Protein AF-A0A527G4K3-F1 (afdb_monomer_lite)

pLDDT: mean 86.66, std 8.56, range [56.47, 95.75]

Radius of gyration: 12.59 Å; chains: 1; bounding box: 26×28×31 Å

Foldseek 3Di:
DAEDLCCPPDDDDPPVCPPDDYYNDLLVCCVVVVDQADEAEDDQCCQVVSVVSCVVSNHHYHYDPPNHPDDD

Secondary structure (DSSP, 8-state):
-EE-TTTTTS----GGGTTS-EES-HHHHHHHH--SEEEE-S-HHHHHHHHHHHHHTT-EEEEPSPS-S---

Sequence (72 aa):
GVMSRSIKTNTKIPGELAGYPLYEDFDQALKETKPDAVSINSWPNTHAEYALKAIAANCHVFMEKPLATNNE

Structure (mmCIF, N/CA/C/O backbone):
data_AF-A0A527G4K3-F1
#
_entry.id   AF-A0A527G4K3-F1
#
loop_
_atom_site.group_PDB
_atom_site.id
_atom_site.type_symbol
_atom_site.label_atom_id
_atom_site.label_alt_id
_atom_site.label_comp_id
_atom_site.label_asym_id
_atom_site.label_entity_id
_atom_site.label_seq_id
_atom_site.pdbx_PDB_ins_code
_atom_site.Cartn_x
_atom_site.Cartn_y
_atom_site.Cartn_z
_atom_site.occupancy
_atom_site.B_iso_or_equiv
_atom_site.auth_seq_id
_atom_site.auth_comp_id
_atom_site.auth_asym_id
_atom_site.auth_atom_id
_atom_site.pdbx_PDB_model_num
ATOM 1 N N . GLY A 1 1 ? -6.114 2.445 3.942 1.00 89.75 1 GLY A N 1
ATOM 2 C CA . GLY A 1 1 ? -5.216 2.836 5.049 1.00 89.75 1 GLY A CA 1
ATOM 3 C C . GLY A 1 1 ? -3.943 3.424 4.480 1.00 89.75 1 GLY A C 1
ATOM 4 O O . GLY A 1 1 ? -3.747 3.330 3.275 1.00 89.75 1 GLY A O 1
ATOM 5 N N . VAL A 1 2 ? -3.095 4.017 5.316 1.00 91.50 2 VAL A N 1
ATOM 6 C CA . VAL A 1 2 ? -1.788 4.554 4.898 1.00 91.50 2 VAL A CA 1
ATOM 7 C C . VAL A 1 2 ? -0.689 3.696 5.510 1.00 91.50 2 VAL A C 1
ATOM 9 O O . VAL A 1 2 ? -0.749 3.380 6.696 1.00 91.50 2 VAL A O 1
ATOM 12 N N . MET A 1 3 ? 0.305 3.307 4.711 1.00 91.50 3 MET A N 1
ATOM 13 C CA . MET A 1 3 ? 1.401 2.452 5.161 1.00 91.50 3 MET A CA 1
ATOM 14 C C . MET A 1 3 ? 2.757 3.106 4.899 1.00 91.50 3 MET A C 1
ATOM 16 O O . MET A 1 3 ? 3.031 3.585 3.802 1.00 91.50 3 MET A O 1
ATOM 20 N N . SER A 1 4 ? 3.609 3.116 5.921 1.00 89.81 4 SER A N 1
ATOM 21 C CA . SER A 1 4 ? 5.043 3.390 5.807 1.00 89.81 4 SER A CA 1
ATOM 22 C C . SER A 1 4 ? 5.758 2.700 6.963 1.00 89.81 4 SER A C 1
ATOM 24 O O . SER A 1 4 ? 5.257 2.681 8.084 1.00 89.81 4 SER A O 1
ATOM 26 N N . ARG A 1 5 ? 6.958 2.164 6.718 1.00 88.94 5 ARG A N 1
ATOM 27 C CA . ARG A 1 5 ? 7.735 1.404 7.719 1.00 88.94 5 ARG A CA 1
ATOM 28 C C . ARG A 1 5 ? 8.070 2.200 8.987 1.00 88.94 5 ARG A C 1
ATOM 30 O O . ARG A 1 5 ? 8.402 1.603 10.000 1.00 88.94 5 ARG A O 1
ATOM 37 N N . SER A 1 6 ? 8.018 3.530 8.926 1.00 86.81 6 SER A N 1
ATOM 38 C CA . SER A 1 6 ? 8.274 4.441 10.051 1.00 86.81 6 SER A CA 1
ATOM 39 C C . SER A 1 6 ? 7.106 5.403 10.293 1.00 86.81 6 SER A C 1
ATO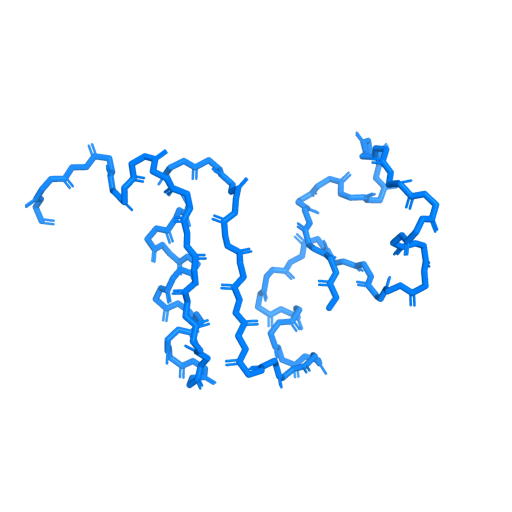M 41 O O . SER A 1 6 ? 7.301 6.528 10.772 1.00 86.81 6 SER A O 1
ATOM 43 N N . ILE A 1 7 ? 5.879 4.996 9.933 1.00 85.69 7 ILE A N 1
ATOM 44 C CA . ILE A 1 7 ? 4.719 5.896 9.971 1.00 85.69 7 ILE A CA 1
ATOM 45 C C . ILE A 1 7 ? 4.396 6.390 11.382 1.00 85.69 7 ILE A C 1
ATOM 47 O O . ILE A 1 7 ? 3.961 7.527 11.536 1.00 85.69 7 ILE A O 1
ATOM 51 N N . LYS A 1 8 ? 4.664 5.580 12.414 1.00 80.88 8 LYS A N 1
ATOM 52 C CA . LYS A 1 8 ? 4.363 5.935 13.808 1.00 80.88 8 LYS A CA 1
ATOM 53 C C . LYS A 1 8 ? 5.477 6.715 14.502 1.00 80.88 8 LYS A C 1
ATOM 55 O O . LYS A 1 8 ? 5.227 7.323 15.537 1.00 80.88 8 LYS A O 1
ATOM 60 N N . THR A 1 9 ? 6.700 6.684 13.972 1.00 78.69 9 THR A N 1
ATOM 61 C CA . THR A 1 9 ? 7.885 7.223 14.659 1.00 78.69 9 THR A CA 1
ATOM 62 C C . THR A 1 9 ? 8.437 8.491 14.023 1.00 78.69 9 THR A C 1
ATOM 64 O O . THR A 1 9 ? 8.927 9.352 14.747 1.00 78.69 9 THR A O 1
ATOM 67 N N . ASN A 1 10 ? 8.388 8.630 12.693 1.00 70.88 10 ASN A N 1
ATOM 68 C CA . ASN A 1 10 ? 9.099 9.718 12.013 1.00 70.88 10 ASN A CA 1
ATOM 69 C C . ASN A 1 10 ? 8.455 10.170 10.689 1.00 70.88 10 ASN A C 1
ATOM 71 O O . ASN A 1 10 ? 9.141 10.676 9.801 1.00 70.88 10 ASN A O 1
ATOM 75 N N . THR A 1 11 ? 7.144 9.978 10.522 1.00 77.56 11 THR A N 1
ATOM 76 C CA . THR A 1 11 ? 6.428 10.406 9.310 1.00 77.56 11 THR A CA 1
ATOM 77 C C . THR A 1 11 ? 5.456 11.532 9.640 1.00 77.56 11 THR A C 1
ATOM 79 O O . THR A 1 11 ? 4.555 11.366 10.458 1.00 77.56 11 THR A O 1
ATOM 82 N N . LYS A 1 12 ? 5.614 12.690 8.987 1.00 82.19 12 LYS A N 1
ATOM 83 C CA . LYS A 1 12 ? 4.604 13.755 9.039 1.00 82.19 12 LYS A CA 1
ATOM 84 C C . LYS A 1 12 ? 3.414 13.339 8.187 1.00 82.19 12 LYS A C 1
ATOM 86 O O . LYS A 1 12 ? 3.524 13.274 6.966 1.00 82.19 12 LYS A O 1
ATOM 91 N N . ILE A 1 13 ? 2.291 13.068 8.839 1.00 83.81 13 ILE A N 1
ATOM 92 C CA . ILE A 1 13 ? 1.042 12.717 8.169 1.00 83.81 13 ILE A CA 1
ATOM 93 C C . ILE A 1 13 ? 0.248 14.010 7.953 1.00 83.81 13 ILE A C 1
ATOM 95 O O . ILE A 1 13 ? -0.003 14.726 8.926 1.00 83.81 13 ILE A O 1
ATOM 99 N N . PRO A 1 14 ? -0.128 14.345 6.707 1.00 85.50 14 PRO A N 1
ATOM 100 C CA . PRO A 1 14 ? -1.041 15.449 6.439 1.00 85.50 14 PRO A CA 1
ATOM 101 C C . PRO A 1 14 ? -2.339 15.289 7.239 1.00 85.50 14 PRO A C 1
ATOM 103 O O . PRO A 1 14 ? -2.855 14.179 7.360 1.00 85.50 14 PRO A O 1
ATOM 106 N N . GLY A 1 15 ? -2.898 16.389 7.753 1.00 86.19 15 GLY A N 1
ATOM 107 C CA . GLY A 1 15 ? -4.127 16.343 8.560 1.00 86.19 15 GLY A CA 1
ATOM 108 C C . GLY A 1 15 ? -5.311 15.692 7.834 1.00 86.19 15 GLY A C 1
ATOM 109 O O . GLY A 1 15 ? -6.117 15.010 8.458 1.00 86.19 15 GLY A O 1
ATOM 110 N N . GLU A 1 16 ? -5.353 15.811 6.506 1.00 88.50 16 GLU A N 1
ATOM 111 C CA . GLU A 1 16 ? -6.350 15.181 5.628 1.00 88.50 16 GLU A CA 1
ATOM 112 C C . GLU A 1 16 ? -6.336 13.645 5.698 1.00 88.50 16 GLU A C 1
ATOM 114 O O . GLU A 1 16 ? -7.349 13.001 5.432 1.00 88.50 16 GLU A O 1
ATOM 119 N N . LEU A 1 17 ? -5.203 13.047 6.082 1.00 85.56 17 LEU A N 1
ATOM 120 C CA . LEU A 1 17 ? -5.028 11.598 6.170 1.00 85.56 17 LEU A CA 1
ATOM 121 C C . LEU A 1 17 ? -5.145 11.049 7.600 1.00 85.56 17 LEU A C 1
ATOM 123 O O . LEU A 1 17 ? -5.101 9.834 7.784 1.00 85.56 17 LEU A O 1
ATOM 127 N N . ALA A 1 18 ? -5.335 11.903 8.611 1.00 83.94 18 ALA A N 1
ATOM 128 C CA . ALA A 1 18 ? -5.356 11.498 10.020 1.00 83.94 18 ALA A CA 1
ATOM 129 C C . ALA A 1 18 ? -6.514 10.545 10.389 1.00 83.94 18 ALA A C 1
ATOM 131 O O . ALA A 1 18 ? -6.435 9.850 11.398 1.00 83.94 18 ALA A O 1
ATOM 132 N N . GLY A 1 19 ? -7.580 10.497 9.581 1.00 86.88 19 GLY A N 1
ATOM 133 C CA . GLY A 1 19 ? -8.721 9.596 9.782 1.00 86.88 19 GLY A CA 1
ATOM 134 C C . GLY A 1 19 ? -8.526 8.176 9.238 1.00 86.88 19 GLY A C 1
ATOM 135 O O . GLY A 1 19 ? -9.381 7.321 9.465 1.00 86.88 19 GLY A O 1
ATOM 136 N N . TYR A 1 20 ? -7.436 7.904 8.515 1.00 89.56 20 TYR A N 1
ATOM 137 C CA . TYR A 1 20 ? -7.183 6.581 7.948 1.00 89.56 20 TYR A CA 1
ATOM 138 C C . TYR A 1 20 ? -6.343 5.710 8.889 1.00 89.56 20 TYR A C 1
ATOM 140 O O . TYR A 1 20 ? -5.387 6.203 9.488 1.00 89.56 20 TYR A O 1
ATOM 148 N N . PRO A 1 21 ? -6.619 4.393 8.964 1.00 91.44 21 PRO A N 1
ATOM 149 C CA . PRO A 1 21 ? -5.769 3.464 9.698 1.00 91.44 21 PRO A CA 1
ATOM 150 C C . PRO A 1 21 ? -4.328 3.497 9.176 1.00 91.44 21 PRO A C 1
ATOM 152 O O . PRO A 1 21 ? -4.105 3.502 7.957 1.00 91.44 21 PRO A O 1
ATOM 155 N N . LEU A 1 22 ? -3.372 3.525 10.106 1.00 92.12 22 LEU A N 1
ATOM 156 C CA . LEU A 1 22 ? -1.942 3.644 9.833 1.00 92.12 22 LEU A CA 1
ATOM 157 C C . LEU A 1 22 ? -1.227 2.317 10.076 1.00 92.12 22 LEU A C 1
ATOM 159 O O . LEU A 1 22 ? -1.397 1.696 11.126 1.00 92.12 22 LEU A O 1
ATOM 163 N N . TYR A 1 23 ? -0.368 1.934 9.137 1.00 93.31 23 TYR A N 1
ATOM 164 C CA . TYR A 1 23 ? 0.311 0.643 9.136 1.00 93.31 23 TYR A CA 1
ATOM 165 C C . TYR A 1 23 ? 1.822 0.784 8.959 1.00 93.31 23 TYR A C 1
ATOM 167 O O . TYR A 1 23 ? 2.298 1.632 8.207 1.00 93.31 23 TYR A O 1
ATOM 175 N N . GLU A 1 24 ? 2.578 -0.092 9.618 1.00 93.69 24 GLU A N 1
ATOM 176 C CA . GLU A 1 24 ? 4.033 -0.233 9.423 1.00 93.69 24 GLU A CA 1
ATOM 177 C C . GLU A 1 24 ? 4.396 -1.506 8.652 1.00 93.69 24 GLU A C 1
ATOM 179 O O . GLU A 1 24 ? 5.522 -1.640 8.177 1.00 93.69 24 GLU A O 1
ATOM 184 N N . ASP A 1 25 ? 3.421 -2.400 8.475 1.00 92.56 25 ASP A N 1
ATOM 185 C CA . ASP A 1 25 ? 3.537 -3.655 7.746 1.00 92.56 25 ASP A CA 1
ATOM 186 C C . ASP A 1 25 ? 2.508 -3.707 6.608 1.00 92.56 25 ASP A C 1
ATOM 188 O O . ASP A 1 25 ? 1.333 -3.371 6.786 1.00 92.56 25 ASP A O 1
ATOM 192 N N . PHE A 1 26 ? 2.968 -4.088 5.418 1.00 92.62 26 PHE A N 1
ATOM 193 C CA . PHE A 1 26 ? 2.148 -4.065 4.208 1.00 92.62 26 PHE A CA 1
ATOM 194 C C . PHE A 1 26 ? 1.172 -5.244 4.155 1.00 92.62 26 PHE A C 1
ATOM 196 O O . PHE A 1 26 ? 0.019 -5.074 3.760 1.00 92.62 26 PHE A O 1
ATOM 203 N N . ASP A 1 27 ? 1.599 -6.425 4.603 1.00 92.75 27 ASP A N 1
ATOM 204 C CA . ASP A 1 27 ? 0.765 -7.625 4.623 1.00 92.75 27 ASP A CA 1
ATOM 205 C C . ASP A 1 27 ? -0.387 -7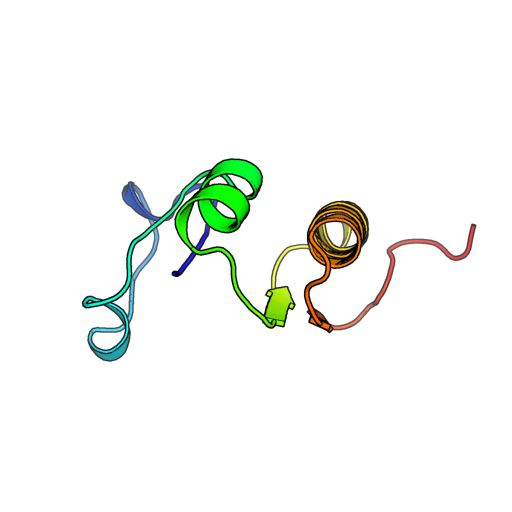.483 5.630 1.00 92.75 27 ASP A C 1
ATOM 207 O O . ASP A 1 27 ? -1.521 -7.877 5.344 1.00 92.75 27 ASP A O 1
ATOM 211 N N . GLN A 1 28 ? -0.128 -6.870 6.788 1.00 94.38 28 GLN A N 1
ATOM 212 C CA . GLN A 1 28 ? -1.160 -6.500 7.754 1.00 94.38 28 GLN A CA 1
ATOM 213 C C . GLN A 1 28 ? -2.149 -5.499 7.147 1.00 94.38 28 GLN A C 1
ATOM 215 O O . GLN A 1 28 ? -3.361 -5.713 7.228 1.00 94.38 28 GLN A O 1
ATOM 220 N N . ALA A 1 29 ? -1.645 -4.443 6.497 1.00 94.19 29 ALA A N 1
ATOM 221 C CA . ALA A 1 29 ? -2.485 -3.435 5.859 1.00 94.19 29 ALA A CA 1
ATOM 222 C C . ALA A 1 29 ? -3.424 -4.062 4.817 1.00 94.19 29 ALA A C 1
ATOM 224 O O . ALA A 1 29 ? -4.626 -3.791 4.834 1.00 94.19 29 ALA A O 1
ATOM 225 N N . LEU A 1 30 ? -2.909 -4.940 3.950 1.00 93.75 30 LEU A N 1
ATOM 226 C CA . LEU A 1 30 ? -3.709 -5.649 2.948 1.00 93.75 30 LEU A CA 1
ATOM 227 C C . LEU A 1 30 ? -4.793 -6.528 3.583 1.00 93.75 30 LEU A C 1
ATOM 229 O O . LEU A 1 30 ? -5.947 -6.482 3.158 1.00 93.75 30 LEU A O 1
ATOM 233 N N . LYS A 1 31 ? -4.452 -7.307 4.616 1.00 93.62 31 LYS A N 1
ATOM 234 C CA . LYS A 1 31 ? -5.392 -8.240 5.262 1.00 93.62 31 LYS A CA 1
ATOM 235 C C . LYS A 1 31 ? -6.529 -7.536 5.995 1.00 93.62 31 LYS A C 1
ATOM 237 O O . LYS A 1 31 ? -7.665 -8.008 5.941 1.00 93.62 31 LYS A O 1
ATOM 242 N N . GLU A 1 32 ? -6.223 -6.450 6.698 1.00 94.88 32 GLU A N 1
ATOM 243 C CA . GLU A 1 32 ? -7.217 -5.706 7.473 1.00 94.88 32 GLU A CA 1
ATOM 244 C C . GLU A 1 32 ? -8.086 -4.819 6.588 1.00 94.88 32 GLU A C 1
ATOM 246 O O . GLU A 1 32 ? -9.301 -4.775 6.772 1.00 94.88 32 GLU A O 1
ATOM 251 N N . THR A 1 33 ? -7.475 -4.121 5.626 1.00 93.00 33 THR A N 1
ATOM 252 C CA . THR A 1 33 ? -8.201 -3.137 4.813 1.00 93.00 33 THR A CA 1
ATOM 253 C C . THR A 1 33 ? -8.874 -3.734 3.586 1.00 93.00 33 THR A C 1
ATOM 255 O O . THR A 1 33 ? -9.819 -3.124 3.099 1.00 93.00 33 THR A O 1
ATOM 258 N N . LYS A 1 34 ? -8.418 -4.906 3.110 1.00 93.00 34 LYS A N 1
ATOM 259 C C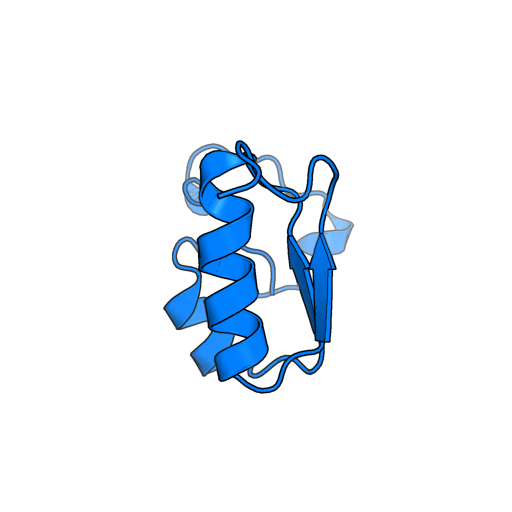A . LYS A 1 34 ? -8.930 -5.615 1.921 1.00 93.00 34 LYS A CA 1
ATOM 260 C C . LYS A 1 34 ? -9.246 -4.657 0.762 1.00 93.00 34 LYS A C 1
ATOM 262 O O . LYS A 1 34 ? -10.401 -4.563 0.350 1.00 93.00 34 LYS A O 1
ATOM 267 N N . PRO A 1 35 ? -8.254 -3.882 0.297 1.00 93.50 35 PRO A N 1
ATOM 268 C CA . PRO A 1 35 ? -8.514 -2.804 -0.640 1.00 93.50 35 PRO A CA 1
ATOM 269 C C . PRO A 1 35 ? -8.784 -3.344 -2.049 1.00 93.50 35 PRO A C 1
ATOM 271 O O . PRO A 1 35 ? -8.215 -4.358 -2.445 1.00 93.50 35 PRO A O 1
ATOM 274 N N . ASP A 1 36 ? -9.563 -2.614 -2.847 1.00 95.56 36 ASP A N 1
ATOM 275 C CA . ASP A 1 36 ? -9.719 -2.910 -4.280 1.00 95.56 36 ASP A CA 1
ATOM 276 C C . ASP A 1 36 ? -8.492 -2.470 -5.096 1.00 95.56 36 ASP A C 1
ATOM 278 O O . ASP A 1 36 ? -8.209 -3.018 -6.160 1.00 95.56 36 ASP A O 1
ATOM 282 N N . ALA A 1 37 ? -7.744 -1.473 -4.607 1.00 94.25 37 ALA A N 1
ATOM 283 C CA . ALA A 1 37 ? -6.566 -0.928 -5.273 1.00 94.25 37 ALA A CA 1
ATOM 284 C C . ALA A 1 37 ? -5.472 -0.491 -4.286 1.00 94.25 37 ALA A C 1
ATOM 286 O O . ALA A 1 37 ? -5.757 -0.039 -3.176 1.00 94.25 37 ALA A O 1
ATOM 287 N N . VAL A 1 38 ? -4.213 -0.573 -4.718 1.00 94.31 38 VAL A N 1
ATOM 288 C CA . VAL A 1 38 ? -3.023 -0.162 -3.964 1.00 94.31 38 VAL A CA 1
ATOM 289 C C . VAL A 1 38 ? -2.188 0.810 -4.796 1.00 94.31 38 VAL A C 1
ATOM 291 O O . VAL A 1 38 ? -1.864 0.526 -5.947 1.00 94.31 38 VAL A O 1
ATOM 294 N N . SER A 1 39 ? -1.802 1.935 -4.185 1.00 93.94 39 SER A N 1
ATOM 295 C CA . SER A 1 39 ? -0.828 2.886 -4.737 1.00 93.94 39 SER A CA 1
ATOM 296 C C . SER A 1 39 ? 0.526 2.699 -4.056 1.00 93.94 39 SER A C 1
ATOM 298 O O . SER A 1 39 ? 0.634 2.858 -2.840 1.00 93.94 39 SER A O 1
ATOM 300 N N . ILE A 1 40 ? 1.554 2.356 -4.830 1.00 90.62 40 ILE A N 1
ATOM 301 C CA . ILE A 1 40 ? 2.913 2.099 -4.348 1.00 90.62 40 ILE A CA 1
ATOM 302 C C . ILE A 1 40 ? 3.812 3.261 -4.772 1.00 90.62 40 ILE A C 1
ATOM 304 O O . ILE A 1 40 ? 4.173 3.407 -5.937 1.00 90.62 40 ILE A O 1
ATOM 308 N N . ASN A 1 41 ? 4.182 4.090 -3.801 1.00 87.62 41 ASN A N 1
ATOM 309 C CA . ASN A 1 41 ? 5.017 5.277 -3.995 1.00 87.62 41 ASN A CA 1
ATOM 310 C C . ASN A 1 41 ? 6.288 5.191 -3.125 1.00 87.62 41 ASN A C 1
ATOM 312 O O . ASN A 1 41 ? 6.699 6.174 -2.508 1.00 87.62 41 ASN A O 1
ATOM 316 N N . SER A 1 42 ? 6.847 3.982 -2.989 1.00 79.38 42 SER A N 1
ATOM 317 C CA . SER A 1 42 ? 7.984 3.673 -2.114 1.00 79.38 42 SER A CA 1
ATOM 318 C C . SER A 1 42 ? 9.306 3.601 -2.891 1.00 79.38 42 SER A C 1
ATOM 320 O O . SER A 1 42 ? 9.427 4.089 -4.011 1.00 79.38 42 SER A O 1
ATOM 322 N N . TRP A 1 43 ? 10.357 3.052 -2.274 1.00 77.31 43 TRP A N 1
ATOM 323 C CA . TRP A 1 43 ? 11.646 2.886 -2.942 1.00 77.31 43 TRP A CA 1
ATOM 324 C C . TRP A 1 43 ? 11.572 1.785 -4.020 1.00 77.31 43 TRP A C 1
ATOM 326 O O . TRP A 1 43 ? 10.970 0.735 -3.758 1.00 77.31 43 TRP A O 1
ATOM 336 N N . PRO A 1 44 ? 12.235 1.950 -5.184 1.00 71.88 44 PRO A N 1
ATOM 337 C CA . PRO A 1 44 ? 12.127 1.017 -6.314 1.00 71.88 44 PRO A CA 1
ATOM 338 C C . PRO A 1 44 ? 12.467 -0.443 -5.991 1.00 71.88 44 PRO A C 1
ATOM 340 O O . PRO A 1 44 ? 11.881 -1.360 -6.554 1.00 71.88 44 PRO A O 1
ATOM 343 N N . ASN A 1 45 ? 13.367 -0.685 -5.038 1.00 75.69 45 ASN A N 1
ATOM 344 C CA . ASN A 1 45 ? 13.733 -2.032 -4.588 1.00 75.69 45 ASN A CA 1
ATOM 345 C C . ASN A 1 45 ? 12.590 -2.788 -3.883 1.00 75.69 45 ASN A C 1
ATOM 347 O O . ASN A 1 45 ? 12.682 -3.995 -3.699 1.00 75.69 45 ASN A O 1
ATOM 351 N N . THR A 1 46 ? 11.530 -2.090 -3.470 1.00 80.81 46 THR A N 1
ATOM 352 C CA . THR A 1 46 ? 10.357 -2.669 -2.788 1.00 80.81 46 THR A CA 1
ATOM 353 C C . THR A 1 46 ? 9.113 -2.718 -3.674 1.00 80.81 46 THR A C 1
ATOM 355 O O . THR A 1 46 ? 8.133 -3.372 -3.326 1.00 80.81 46 THR A O 1
ATOM 358 N N . HIS A 1 47 ? 9.158 -2.053 -4.831 1.00 82.31 47 HIS A N 1
ATOM 359 C CA . HIS A 1 47 ? 8.042 -1.940 -5.764 1.00 82.31 47 HIS A CA 1
ATOM 360 C C . HIS A 1 47 ? 7.544 -3.298 -6.254 1.00 82.31 47 HIS A C 1
ATOM 362 O O . HIS A 1 47 ? 6.356 -3.586 -6.135 1.00 82.31 47 HIS A O 1
ATOM 368 N N . ALA A 1 48 ? 8.450 -4.143 -6.750 1.00 84.69 48 ALA A N 1
ATOM 369 C CA . ALA A 1 48 ? 8.090 -5.454 -7.281 1.00 84.69 48 ALA A CA 1
ATOM 370 C C . ALA A 1 48 ? 7.448 -6.350 -6.209 1.00 84.69 48 ALA A C 1
ATOM 372 O O . ALA A 1 48 ? 6.402 -6.948 -6.450 1.00 84.69 48 ALA A O 1
ATOM 373 N N . GLU A 1 49 ? 8.023 -6.394 -5.003 1.00 88.94 49 GLU A N 1
ATOM 374 C CA . GLU A 1 49 ? 7.494 -7.205 -3.901 1.00 88.94 49 GLU A CA 1
ATOM 375 C C . GLU A 1 49 ? 6.077 -6.763 -3.499 1.00 88.94 49 GLU A C 1
ATOM 377 O O . GLU A 1 49 ? 5.173 -7.593 -3.390 1.00 88.94 49 GLU A O 1
ATOM 382 N N . TYR A 1 50 ? 5.857 -5.458 -3.313 1.00 91.12 50 TYR A N 1
ATOM 383 C CA . TYR A 1 50 ? 4.544 -4.934 -2.931 1.00 91.12 50 TYR A CA 1
ATOM 384 C C . TYR A 1 50 ? 3.510 -5.063 -4.051 1.00 91.12 50 TYR A C 1
ATOM 386 O O . TYR A 1 50 ? 2.354 -5.383 -3.771 1.00 91.12 50 TYR A O 1
ATOM 394 N N . ALA A 1 51 ? 3.918 -4.893 -5.311 1.00 90.75 51 ALA A N 1
ATOM 395 C CA . ALA A 1 51 ? 3.042 -5.094 -6.457 1.00 90.75 51 ALA A CA 1
ATOM 396 C C . ALA A 1 51 ? 2.581 -6.554 -6.550 1.00 90.75 51 ALA A C 1
ATOM 398 O O . ALA A 1 51 ? 1.384 -6.807 -6.662 1.00 90.75 51 ALA A O 1
ATOM 399 N N . LEU A 1 52 ? 3.500 -7.517 -6.419 1.00 92.06 52 LEU A N 1
ATOM 400 C CA . LEU A 1 52 ? 3.166 -8.944 -6.435 1.00 92.06 52 LEU A CA 1
ATOM 401 C C . LEU A 1 52 ? 2.205 -9.321 -5.302 1.00 92.06 52 LEU A C 1
ATOM 403 O O . LEU A 1 52 ? 1.221 -10.016 -5.546 1.00 92.06 52 LEU A O 1
ATOM 407 N N . LYS A 1 53 ? 2.447 -8.829 -4.081 1.00 93.25 53 LYS A N 1
ATOM 408 C CA . LYS A 1 53 ? 1.560 -9.061 -2.929 1.00 93.25 53 LYS A CA 1
ATOM 409 C C . LYS A 1 53 ? 0.158 -8.485 -3.146 1.00 93.25 53 LYS A C 1
ATOM 411 O O . LYS A 1 53 ? -0.826 -9.158 -2.852 1.00 93.25 53 LYS A O 1
ATOM 416 N N . ALA A 1 54 ? 0.054 -7.273 -3.688 1.00 93.62 54 ALA A N 1
ATOM 417 C CA . ALA A 1 54 ? -1.230 -6.643 -3.988 1.00 93.62 54 ALA A CA 1
ATOM 418 C C . ALA A 1 54 ? -1.990 -7.376 -5.108 1.00 93.62 54 ALA A C 1
ATOM 420 O O . ALA A 1 54 ? -3.178 -7.651 -4.960 1.00 93.62 54 ALA A O 1
ATOM 421 N N . ILE A 1 55 ? -1.305 -7.770 -6.187 1.00 93.06 55 ILE A N 1
ATOM 422 C CA . ILE A 1 55 ? -1.903 -8.561 -7.275 1.00 93.06 55 ILE A CA 1
ATOM 423 C C . ILE A 1 55 ? -2.390 -9.917 -6.748 1.00 93.06 55 ILE A C 1
ATOM 425 O O . ILE A 1 55 ? -3.505 -10.330 -7.058 1.00 93.06 55 ILE A O 1
ATOM 429 N N . ALA A 1 56 ? -1.597 -10.593 -5.909 1.00 93.56 56 ALA A N 1
ATOM 430 C CA . ALA A 1 56 ? -1.988 -11.858 -5.282 1.00 93.56 56 ALA A CA 1
ATOM 431 C C . ALA A 1 56 ? -3.206 -11.713 -4.350 1.00 93.56 56 ALA A C 1
ATOM 433 O O . ALA A 1 56 ? -3.981 -12.656 -4.200 1.00 93.56 56 ALA A O 1
ATOM 434 N N . ALA A 1 57 ? -3.403 -10.531 -3.760 1.00 93.56 57 ALA A N 1
ATOM 435 C CA . ALA A 1 57 ? -4.592 -10.177 -2.988 1.00 93.56 57 ALA A CA 1
ATOM 436 C C . ALA A 1 57 ? -5.785 -9.729 -3.862 1.00 93.56 57 ALA A C 1
ATOM 438 O O . ALA A 1 57 ? -6.803 -9.300 -3.325 1.00 93.56 57 ALA A O 1
ATOM 439 N N . ASN A 1 58 ? -5.681 -9.864 -5.191 1.00 94.12 58 ASN A N 1
ATOM 440 C CA . ASN A 1 58 ? -6.684 -9.453 -6.174 1.00 94.12 58 ASN A CA 1
ATOM 441 C C . ASN A 1 58 ? -6.962 -7.935 -6.175 1.00 94.12 58 ASN A C 1
ATOM 443 O O . ASN A 1 58 ? -8.071 -7.503 -6.486 1.00 94.12 58 ASN A O 1
ATOM 447 N N . CYS A 1 59 ? -5.951 -7.129 -5.838 1.00 95.75 59 CYS A N 1
ATOM 448 C CA . CYS A 1 59 ? -6.015 -5.672 -5.887 1.00 95.75 59 CYS A CA 1
ATOM 449 C C . CYS A 1 59 ? -5.490 -5.137 -7.228 1.00 95.75 59 CYS A C 1
ATOM 451 O O . CYS A 1 59 ? -4.515 -5.645 -7.789 1.00 95.75 59 CYS A O 1
ATOM 453 N N . HIS A 1 60 ? -6.059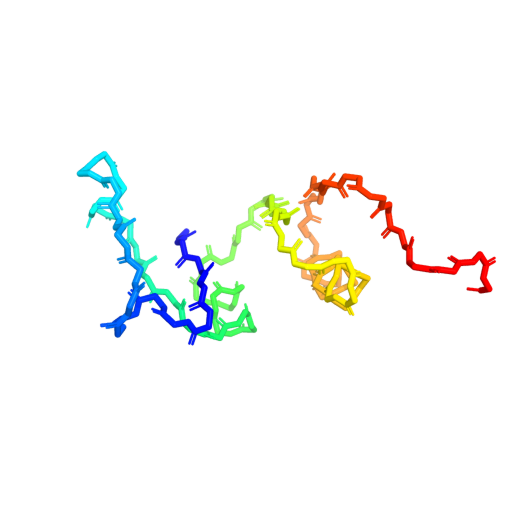 -4.029 -7.696 1.00 95.12 60 HIS A N 1
ATOM 454 C CA . HIS A 1 60 ? -5.456 -3.214 -8.747 1.00 95.12 60 HIS A CA 1
ATOM 455 C C . HIS A 1 60 ? -4.196 -2.513 -8.227 1.00 95.12 60 HIS A C 1
ATOM 457 O O . HIS A 1 60 ? -4.178 -2.020 -7.101 1.00 95.12 60 HIS A O 1
ATOM 463 N N . VAL A 1 61 ? -3.141 -2.432 -9.039 1.00 92.69 61 VAL A N 1
ATOM 464 C CA . VAL A 1 61 ? -1.870 -1.819 -8.625 1.00 92.69 61 VAL A CA 1
ATOM 465 C C . VAL A 1 61 ? -1.560 -0.597 -9.474 1.00 92.69 61 VAL A C 1
ATOM 467 O O . VAL A 1 61 ? -1.496 -0.676 -10.699 1.00 92.69 61 VAL A O 1
ATOM 470 N N . PHE A 1 62 ? -1.327 0.524 -8.797 1.00 92.00 62 PHE A N 1
ATOM 471 C CA . PHE A 1 62 ? -0.699 1.720 -9.343 1.00 92.00 62 PHE A CA 1
ATOM 472 C C . PHE A 1 62 ? 0.667 1.893 -8.677 1.00 92.00 62 PHE A C 1
ATOM 474 O O . PHE A 1 62 ? 0.782 1.731 -7.463 1.00 92.00 62 PHE A O 1
ATOM 481 N N . MET A 1 63 ? 1.711 2.216 -9.439 1.00 87.12 63 MET A N 1
ATOM 482 C 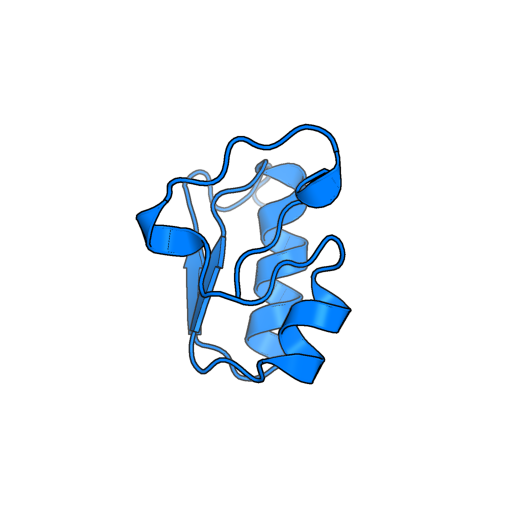CA . MET A 1 63 ? 3.060 2.349 -8.886 1.00 87.12 63 MET A CA 1
ATOM 483 C C . MET A 1 63 ? 3.874 3.445 -9.559 1.00 87.12 63 MET A C 1
ATOM 485 O O . MET A 1 63 ? 3.706 3.719 -10.747 1.00 87.12 63 MET A O 1
ATOM 489 N N . GLU A 1 64 ? 4.772 4.053 -8.785 1.00 84.31 64 GLU A N 1
ATOM 490 C CA . GLU A 1 64 ? 5.714 5.050 -9.286 1.00 84.31 64 GLU A CA 1
ATOM 491 C C . GLU A 1 64 ? 6.804 4.443 -10.171 1.00 84.31 64 GLU A C 1
ATOM 493 O O . GLU A 1 64 ? 7.168 3.269 -10.062 1.00 84.31 64 GLU A O 1
ATOM 498 N N . LYS A 1 65 ? 7.362 5.283 -11.045 1.00 79.00 65 LYS A N 1
ATOM 499 C CA . LYS A 1 65 ? 8.467 4.899 -11.927 1.00 79.00 65 LYS A CA 1
ATOM 500 C C . LYS A 1 65 ? 9.818 5.050 -11.210 1.00 79.00 65 LYS A C 1
ATOM 502 O O . LYS A 1 65 ? 10.003 5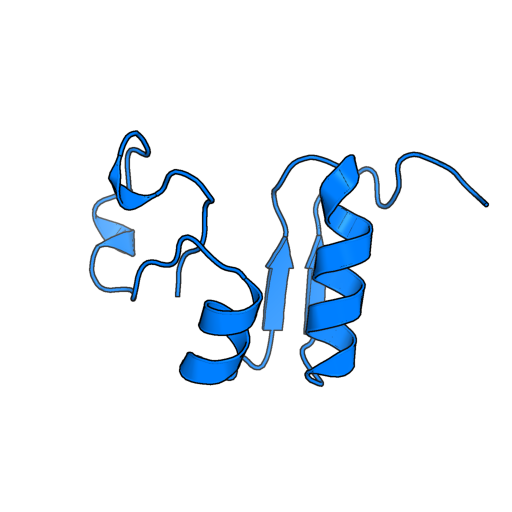.995 -10.443 1.00 79.00 65 LYS A O 1
ATOM 507 N N . PRO A 1 66 ? 10.822 4.217 -11.530 1.00 79.50 66 PRO A N 1
ATOM 508 C CA . PRO A 1 66 ? 10.780 3.093 -12.465 1.00 79.50 66 PRO A CA 1
ATOM 509 C C . PRO A 1 66 ? 10.037 1.876 -11.894 1.00 79.50 66 PRO A C 1
ATOM 511 O O . PRO A 1 66 ? 10.030 1.647 -10.685 1.00 79.50 66 PRO A O 1
ATOM 514 N N . LEU A 1 67 ? 9.435 1.092 -12.795 1.00 66.56 67 LEU A N 1
ATOM 515 C CA . LEU A 1 67 ? 8.662 -0.106 -12.452 1.00 66.56 67 LEU A CA 1
ATOM 516 C C . LEU A 1 67 ? 9.509 -1.143 -11.693 1.00 66.56 67 LEU A C 1
ATOM 518 O O . LEU A 1 67 ? 9.050 -1.741 -10.725 1.00 66.56 67 LEU A O 1
ATOM 522 N N . ALA A 1 68 ? 10.755 -1.324 -12.127 1.00 67.50 68 ALA A N 1
ATOM 523 C CA . ALA A 1 68 ? 11.716 -2.254 -11.556 1.00 67.50 68 ALA A CA 1
ATOM 524 C C . ALA A 1 68 ? 13.126 -1.652 -11.596 1.00 67.50 68 ALA A C 1
ATOM 526 O O . ALA A 1 68 ? 13.402 -0.704 -12.336 1.00 67.50 68 ALA A O 1
ATOM 527 N N . THR A 1 69 ? 14.023 -2.204 -10.782 1.00 70.56 69 THR A N 1
ATOM 528 C CA . THR A 1 69 ? 15.444 -1.826 -10.763 1.00 70.56 69 THR A CA 1
ATOM 529 C C . THR A 1 69 ? 16.281 -2.585 -11.799 1.00 70.56 69 THR A C 1
ATOM 531 O O . THR A 1 69 ? 17.447 -2.252 -11.988 1.00 70.56 69 THR A O 1
ATOM 534 N N . ASN A 1 70 ? 15.705 -3.596 -12.456 1.00 68.50 70 ASN A N 1
ATOM 535 C CA . ASN A 1 70 ? 16.307 -4.442 -13.488 1.00 68.50 70 ASN A CA 1
ATOM 536 C C . ASN A 1 70 ? 15.230 -4.926 -14.489 1.00 68.50 70 ASN A C 1
ATOM 538 O O . ASN A 1 70 ? 14.040 -4.723 -14.262 1.00 68.50 70 ASN A O 1
ATOM 542 N N . ASN A 1 71 ? 15.659 -5.531 -15.603 1.00 69.31 71 ASN A N 1
ATOM 543 C CA . ASN A 1 71 ? 14.787 -6.046 -16.675 1.00 69.31 71 ASN A CA 1
ATOM 544 C C . ASN A 1 71 ? 14.720 -7.588 -16.705 1.00 69.31 71 ASN A C 1
ATOM 546 O O . ASN A 1 71 ? 14.277 -8.148 -17.707 1.00 69.31 71 ASN A O 1
ATOM 550 N N . GLU A 1 72 ? 15.255 -8.249 -15.677 1.00 56.47 72 GLU A N 1
ATOM 551 C CA . GLU A 1 72 ? 15.356 -9.714 -15.603 1.00 56.47 72 GLU A CA 1
ATOM 552 C C . GLU A 1 72 ? 14.073 -10.362 -15.081 1.00 56.47 72 GLU A C 1
ATOM 554 O O . GLU A 1 72 ? 13.426 -9.758 -14.193 1.00 56.47 72 GLU A O 1
#